Protein AF-A0A7S0ZNF0-F1 (afdb_monomer)

Mean predicted aligned error: 7.07 Å

Organism: Noctiluca scintillans (NCBI:txid2966)

Secondary structure (DSSP, 8-state):
----SPPPP-EEEEE-TTS-HHHHHHHHHHTT--SEEEGGGT--TTS--S--GGGSHHHHHHHHHTTT-EEEEE--TT-GGGGBHHHHHHHHHHHHTT-EEEEEETTEE--TT---HHHHHHHHHHHT--GGG-B-SSHHHHHHHHHHHHHSTTS--

Nearest PDB structures (foldseek):
  8rpt-assembly1_A  TM=6.437E-01  e=2.612E+00  Homo sapiens
  6uod-assembly1_B-3  TM=2.193E-01  e=8.315E+00  Escherichia coli

Sequence (157 aa):
ELLHRGQKITDFISHNWAGHSWDLVRTLQVAEVKCAWICTMALNQHAIPCLSLKSSPFYHALRNMAGTGRVVMVLDKDASALTRIWCVFEVWVSRSLRLTFQMFVPSGELNFLRGDKECRTARDRIVSLNLANVECSVEEDKKMILGIIDESDGGRE

Solvent-accessible surface area (backbone atoms only — not comparable to full-atom values): 9183 Å² total; per-residue (Å²): 135,80,84,80,66,84,80,75,64,40,35,38,38,39,57,41,86,88,51,62,68,65,48,52,54,42,23,39,59,62,69,62,69,85,38,69,48,52,56,83,75,60,56,58,82,91,65,68,70,102,61,57,71,81,69,31,56,63,44,47,53,54,60,74,26,48,88,75,26,32,37,42,34,47,35,51,67,71,29,55,20,70,36,28,49,68,46,44,48,51,52,53,52,31,60,75,57,64,35,52,75,46,46,28,29,56,95,28,75,59,48,97,84,54,82,51,69,60,52,45,43,24,48,56,37,57,75,66,60,56,80,89,71,40,47,64,97,42,69,67,58,45,53,54,52,50,52,56,42,60,76,32,91,83,50,79,118

Radius of gyration: 15.66 Å; Cα contacts (8 Å, |Δi|>4): 222; chains: 1; bounding box: 31×45×45 Å

Foldseek 3Di:
DDPPDDDDAAEEEQEDPPDDVVFVVLACVQVVGDHYDYPVPFDDLVDHDPDQPCRGSLVVRLLSNQPRHAYEYEAFLLRLSLLALVSVLSVVSCVVSVGHYWYATSVGTLDPPDDDPSSVSNVVNVVVDDLVNRDGPDVVSSCNSVVVCCVDPNNPD

pLDDT: mean 82.81, std 12.68, range [35.09, 96.62]

Structure (mmCIF, N/CA/C/O backbone):
data_AF-A0A7S0ZNF0-F1
#
_entry.id   AF-A0A7S0ZNF0-F1
#
loop_
_atom_site.group_PDB
_atom_site.id
_atom_site.type_symbol
_atom_site.label_atom_id
_atom_site.label_alt_id
_atom_site.label_comp_id
_atom_site.label_asym_id
_atom_site.label_entity_id
_atom_site.label_seq_id
_atom_site.pdbx_PDB_ins_code
_atom_site.Cartn_x
_atom_site.Cartn_y
_atom_site.Cartn_z
_atom_site.occupancy
_atom_site.B_iso_or_equiv
_atom_site.auth_seq_id
_atom_site.auth_comp_id
_atom_site.auth_asym_id
_atom_site.auth_atom_id
_atom_site.pdbx_PDB_model_num
ATOM 1 N N . GLU A 1 1 ? 2.273 -24.362 24.479 1.00 49.09 1 GLU A N 1
ATOM 2 C CA . GLU A 1 1 ? 0.907 -24.522 23.942 1.00 49.09 1 GLU A CA 1
ATOM 3 C C . GLU A 1 1 ? 0.956 -24.604 22.428 1.00 49.09 1 GLU A C 1
ATOM 5 O O . GLU A 1 1 ? 1.700 -23.862 21.800 1.00 49.09 1 GLU A O 1
ATOM 10 N N . LEU A 1 2 ? 0.227 -25.563 21.865 1.00 49.69 2 LEU A N 1
ATOM 11 C CA . LEU A 1 2 ? 0.101 -25.796 20.428 1.00 49.69 2 LEU A CA 1
ATOM 12 C C . LEU A 1 2 ? -0.618 -24.614 19.766 1.00 49.69 2 LEU A C 1
ATOM 14 O O . LEU A 1 2 ? -1.714 -24.269 20.197 1.00 49.69 2 LEU A O 1
ATOM 18 N N . LEU A 1 3 ? -0.051 -24.056 18.692 1.00 53.00 3 LEU A N 1
ATOM 19 C CA . LEU A 1 3 ? -0.704 -23.083 17.806 1.00 53.00 3 LEU A CA 1
ATOM 20 C C . LEU A 1 3 ? -1.993 -23.697 17.225 1.00 53.00 3 LEU A C 1
ATOM 22 O O . LEU A 1 3 ? -1.981 -24.385 16.205 1.00 53.00 3 LEU A O 1
ATOM 26 N N . HIS A 1 4 ? -3.112 -23.513 17.923 1.00 55.81 4 HIS A N 1
ATOM 27 C CA . HIS A 1 4 ? -4.422 -24.002 17.517 1.00 55.81 4 HIS A CA 1
ATOM 28 C C . HIS A 1 4 ? -4.940 -23.122 16.374 1.00 55.81 4 HIS A C 1
ATOM 30 O O . HIS A 1 4 ? -5.480 -22.050 16.618 1.00 55.81 4 HIS A O 1
ATOM 36 N N . ARG A 1 5 ? -4.782 -23.616 15.136 1.00 65.94 5 ARG A N 1
ATOM 37 C CA . ARG A 1 5 ? -5.150 -22.977 13.856 1.00 65.94 5 ARG A CA 1
ATOM 38 C C . ARG A 1 5 ? -4.338 -21.711 13.547 1.00 65.94 5 ARG A C 1
ATOM 40 O O . ARG A 1 5 ? -4.227 -20.798 14.357 1.00 65.94 5 ARG A O 1
ATOM 47 N N . GLY A 1 6 ? -3.772 -21.652 12.340 1.00 69.44 6 GLY A N 1
ATOM 48 C CA . GLY A 1 6 ? -3.135 -20.431 11.845 1.00 69.44 6 GLY A CA 1
ATOM 49 C C . GLY A 1 6 ? -4.122 -19.264 11.911 1.00 69.44 6 GLY A C 1
ATOM 50 O O . GLY A 1 6 ? -5.288 -19.424 11.541 1.00 69.44 6 GLY A O 1
ATOM 51 N N . GLN A 1 7 ? -3.676 -18.115 12.420 1.00 79.19 7 GLN A N 1
ATOM 52 C CA . GLN A 1 7 ? -4.516 -16.922 12.454 1.00 79.19 7 GLN A CA 1
ATOM 53 C C . GLN A 1 7 ? -4.876 -16.513 11.023 1.00 79.19 7 GLN A C 1
ATOM 55 O O . GLN A 1 7 ? -4.042 -16.564 10.116 1.00 79.19 7 GLN A O 1
ATOM 60 N N . LYS A 1 8 ? -6.135 -16.122 10.813 1.00 84.50 8 LYS A N 1
ATOM 61 C CA . LYS A 1 8 ? -6.576 -15.604 9.520 1.00 84.50 8 LYS A CA 1
ATOM 62 C C . LYS A 1 8 ? -5.987 -14.207 9.335 1.00 84.50 8 LYS A C 1
ATOM 64 O O . LYS A 1 8 ? -6.326 -13.304 10.093 1.00 84.50 8 LYS A O 1
ATOM 69 N N . ILE A 1 9 ? -5.146 -14.043 8.318 1.00 88.81 9 ILE A N 1
ATOM 70 C CA . ILE A 1 9 ? -4.633 -12.733 7.908 1.00 88.81 9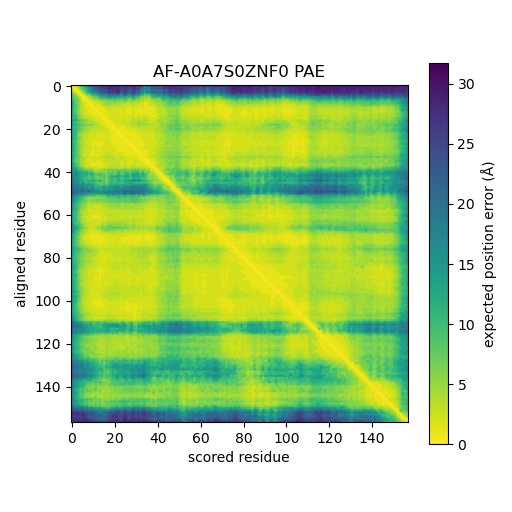 ILE A CA 1
ATOM 71 C C . ILE A 1 9 ? -5.804 -11.867 7.430 1.00 88.81 9 ILE A C 1
ATOM 73 O O . ILE A 1 9 ? -6.607 -12.308 6.604 1.00 88.81 9 ILE A O 1
ATOM 77 N N . THR A 1 10 ? -5.895 -10.647 7.954 1.00 93.19 10 THR A N 1
ATOM 78 C CA . THR A 1 10 ? -6.932 -9.661 7.611 1.00 93.19 10 THR A CA 1
ATOM 79 C C . THR A 1 10 ? -6.376 -8.452 6.870 1.00 93.19 10 THR A C 1
ATOM 81 O O . THR A 1 10 ? -7.108 -7.820 6.108 1.00 93.19 10 THR A O 1
ATOM 84 N N . ASP A 1 11 ? -5.093 -8.146 7.060 1.00 95.38 11 ASP A N 1
ATOM 85 C CA . ASP A 1 11 ? -4.477 -6.920 6.561 1.00 95.38 11 ASP A CA 1
ATOM 86 C C . ASP A 1 11 ? -3.179 -7.207 5.788 1.00 95.38 11 ASP A C 1
ATOM 88 O O . ASP A 1 11 ? -2.303 -7.942 6.249 1.00 95.38 11 ASP A O 1
ATOM 92 N N . PHE A 1 12 ? -3.025 -6.574 4.627 1.00 95.19 12 PHE A N 1
ATOM 93 C CA . PHE A 1 12 ? -1.740 -6.418 3.947 1.00 95.19 12 PHE A CA 1
ATOM 94 C C . PHE A 1 12 ? -1.170 -5.039 4.273 1.00 95.19 12 PHE A C 1
ATOM 96 O O . PHE A 1 12 ? -1.831 -4.038 3.999 1.00 95.19 12 PHE A O 1
ATOM 103 N N . ILE A 1 13 ? 0.048 -4.958 4.805 1.00 95.75 13 ILE A N 1
ATOM 104 C CA . ILE A 1 13 ? 0.691 -3.674 5.110 1.00 95.75 13 ILE A CA 1
ATOM 105 C C . ILE A 1 13 ? 1.669 -3.309 3.997 1.00 95.75 13 ILE A C 1
ATOM 107 O O . ILE A 1 13 ? 2.738 -3.913 3.880 1.00 95.75 13 ILE A O 1
ATOM 111 N N . SER A 1 14 ? 1.305 -2.290 3.221 1.00 94.50 14 SER A N 1
ATOM 112 C CA . SER A 1 14 ? 2.148 -1.664 2.200 1.00 94.50 14 SER A CA 1
ATOM 113 C C . SER A 1 14 ? 2.829 -0.429 2.797 1.00 94.50 14 SER A C 1
ATOM 115 O O . SER A 1 14 ? 2.146 0.446 3.325 1.00 94.50 14 SER A O 1
ATOM 117 N N . HIS A 1 15 ? 4.161 -0.349 2.779 1.00 93.25 15 HIS A N 1
ATOM 118 C CA . HIS A 1 15 ? 4.892 0.800 3.329 1.00 93.25 15 HIS A CA 1
ATOM 119 C C . HIS A 1 15 ? 6.286 0.961 2.714 1.00 93.25 15 HIS A C 1
ATOM 121 O O . HIS A 1 15 ? 6.861 0.008 2.183 1.00 93.25 15 HIS A O 1
ATOM 127 N N . ASN A 1 16 ? 6.862 2.158 2.853 1.00 91.00 16 ASN A N 1
ATOM 128 C CA . ASN A 1 16 ? 8.271 2.395 2.555 1.00 91.00 16 ASN A CA 1
ATOM 129 C C . ASN A 1 16 ? 9.162 1.854 3.684 1.00 91.00 16 ASN A C 1
ATOM 131 O O . ASN A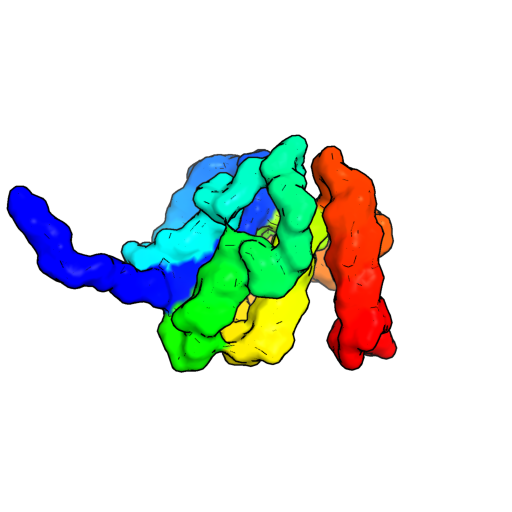 1 16 ? 9.042 2.270 4.834 1.00 91.00 16 ASN A O 1
ATOM 135 N N . TRP A 1 17 ? 10.103 0.975 3.345 1.00 87.50 17 TRP A N 1
ATOM 136 C CA . TRP A 1 17 ? 10.993 0.314 4.306 1.00 87.50 17 TRP A CA 1
ATOM 137 C C . TRP A 1 17 ? 12.023 1.258 4.929 1.00 87.50 17 TRP A C 1
ATOM 139 O O . TRP A 1 17 ? 12.548 0.975 6.000 1.00 87.50 17 TRP A O 1
ATOM 149 N N . ALA A 1 18 ? 12.313 2.375 4.257 1.00 87.25 18 ALA A N 1
ATOM 150 C CA . ALA A 1 18 ? 13.154 3.441 4.794 1.00 87.25 18 ALA A CA 1
ATOM 151 C C . ALA A 1 18 ? 12.380 4.393 5.728 1.00 87.25 18 ALA A 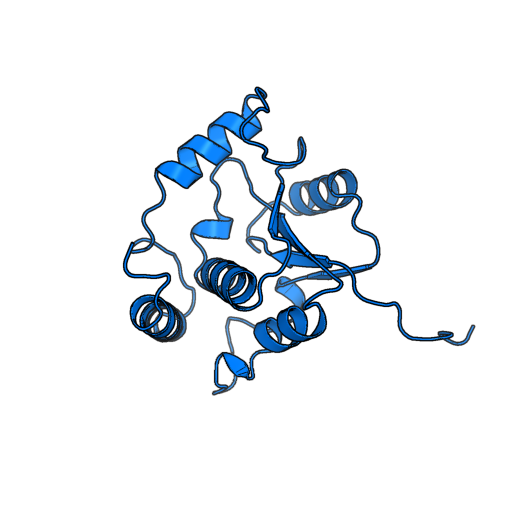C 1
ATOM 153 O O . ALA A 1 18 ? 12.965 5.324 6.279 1.00 87.25 18 ALA A O 1
ATOM 154 N N . GLY A 1 19 ? 11.069 4.181 5.888 1.00 85.19 19 GLY A N 1
ATOM 155 C CA . GLY A 1 19 ? 10.224 4.959 6.781 1.00 85.19 19 GLY A CA 1
ATOM 156 C C . GLY A 1 19 ? 10.567 4.739 8.254 1.00 85.19 19 GLY A C 1
ATOM 157 O O . GLY A 1 19 ? 11.174 3.743 8.651 1.00 85.19 19 GLY A O 1
ATOM 158 N N . HIS A 1 20 ? 10.154 5.683 9.093 1.00 90.62 20 HIS A N 1
ATOM 159 C CA . HIS A 1 20 ? 10.423 5.623 10.521 1.00 90.62 20 HIS A CA 1
ATOM 160 C C . HIS A 1 20 ? 9.586 4.513 11.186 1.00 90.62 20 HIS A C 1
ATOM 162 O O . HIS A 1 20 ? 8.362 4.466 11.057 1.00 90.62 20 HIS A O 1
ATOM 168 N N . SER A 1 21 ? 10.230 3.609 11.928 1.00 90.44 21 SER A N 1
ATOM 169 C CA . SER A 1 21 ? 9.567 2.425 12.502 1.00 90.44 21 SER A CA 1
ATOM 170 C C . SER A 1 21 ? 8.451 2.773 13.493 1.00 90.44 21 SER A C 1
ATOM 172 O O . SER A 1 21 ? 7.442 2.071 13.565 1.00 90.44 21 SER A O 1
ATOM 174 N N . TRP A 1 22 ? 8.588 3.881 14.223 1.00 92.12 22 TRP A N 1
ATOM 175 C CA . TRP A 1 22 ? 7.533 4.366 15.114 1.00 92.12 22 TRP A CA 1
ATOM 176 C C . TRP A 1 22 ? 6.291 4.833 14.360 1.00 92.12 22 TRP A C 1
ATOM 178 O O . TRP A 1 22 ? 5.182 4.612 14.844 1.00 92.12 22 TRP A O 1
ATOM 188 N N . ASP A 1 23 ? 6.460 5.412 13.173 1.00 91.81 23 ASP A N 1
ATOM 189 C CA . ASP A 1 23 ? 5.342 5.876 12.349 1.00 91.81 23 ASP A CA 1
ATOM 190 C C . ASP A 1 23 ? 4.567 4.679 11.795 1.00 91.81 23 ASP A C 1
ATOM 192 O O . ASP A 1 23 ? 3.335 4.695 11.786 1.00 91.81 23 ASP A O 1
ATOM 196 N N . LEU A 1 24 ? 5.276 3.599 11.443 1.00 93.69 24 LEU A N 1
ATOM 197 C CA . LEU A 1 24 ? 4.670 2.310 11.112 1.00 93.69 24 LEU A CA 1
ATOM 198 C C . LEU A 1 24 ? 3.849 1.776 12.293 1.00 93.69 24 LEU A C 1
ATOM 200 O O . LEU A 1 24 ? 2.650 1.560 12.148 1.00 93.69 24 LEU A O 1
ATOM 204 N N . VAL A 1 25 ? 4.456 1.604 13.473 1.00 94.62 25 VAL A N 1
ATOM 205 C CA . VAL A 1 25 ? 3.755 1.057 14.651 1.00 94.62 25 VAL A CA 1
ATOM 206 C C . VAL A 1 25 ? 2.544 1.910 15.023 1.00 94.62 25 VAL A C 1
ATOM 208 O O . VAL A 1 25 ? 1.464 1.372 15.277 1.00 94.62 25 VAL A O 1
ATOM 211 N N . ARG A 1 26 ? 2.694 3.239 15.022 1.00 95.50 26 ARG A N 1
ATOM 212 C CA . ARG A 1 26 ? 1.603 4.160 15.339 1.00 95.50 26 ARG A CA 1
ATOM 213 C C . ARG A 1 26 ? 0.468 4.046 14.332 1.00 95.50 26 ARG A C 1
ATOM 215 O O . ARG A 1 26 ? -0.689 3.948 14.732 1.00 95.50 26 ARG A O 1
ATOM 222 N N . THR A 1 27 ? 0.799 4.009 13.047 1.00 95.31 27 THR A N 1
ATOM 223 C CA . THR A 1 27 ? -0.187 3.838 11.982 1.00 95.31 27 THR A CA 1
ATOM 224 C C . THR A 1 27 ? -0.938 2.515 12.123 1.00 95.31 27 THR A C 1
ATOM 226 O O . THR A 1 27 ? -2.161 2.506 12.039 1.00 95.31 27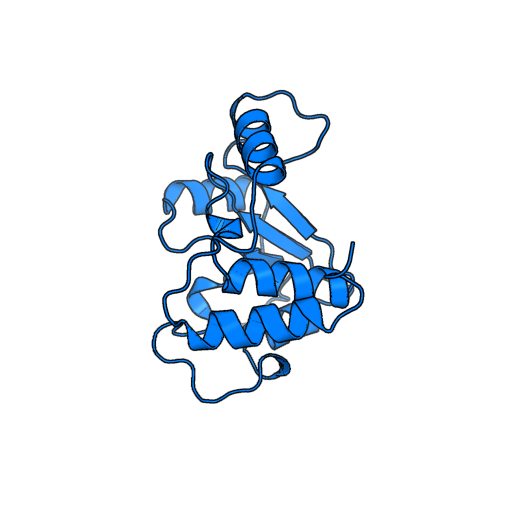 THR A O 1
ATOM 229 N N . LEU A 1 28 ? -0.247 1.408 12.418 1.00 95.94 28 LEU A N 1
ATOM 230 C CA . LEU A 1 28 ? -0.884 0.100 12.620 1.00 95.94 28 LEU A CA 1
ATOM 231 C C . LEU A 1 28 ? -1.850 0.095 13.813 1.00 95.94 28 LEU A C 1
ATOM 233 O O . LEU A 1 28 ? -2.910 -0.525 13.737 1.00 95.94 28 LEU A O 1
ATOM 237 N N . GLN A 1 29 ? -1.512 0.806 14.894 1.00 96.31 29 GLN A N 1
ATOM 238 C CA . GLN A 1 29 ? -2.412 0.987 16.036 1.00 96.31 29 GLN A CA 1
ATOM 239 C C . GLN A 1 29 ? -3.666 1.771 15.647 1.00 96.31 29 GLN A C 1
ATOM 241 O O . GLN A 1 29 ? -4.768 1.355 15.990 1.00 96.31 29 GLN A O 1
ATOM 246 N N . VAL A 1 30 ? -3.506 2.885 14.927 1.00 94.88 30 VAL A N 1
ATOM 247 C CA . VAL A 1 30 ? -4.635 3.733 14.513 1.00 94.88 30 VAL A CA 1
ATOM 248 C C . VAL A 1 30 ? -5.509 3.047 13.462 1.00 94.88 30 VAL A C 1
ATOM 250 O O . VAL A 1 30 ? -6.724 3.204 13.486 1.00 94.88 30 VAL A O 1
ATOM 253 N N . ALA A 1 31 ? -4.914 2.249 12.579 1.00 95.75 31 ALA A N 1
ATOM 254 C CA . ALA A 1 31 ? -5.631 1.403 11.632 1.00 95.75 31 ALA A CA 1
ATOM 255 C C . ALA A 1 31 ? -6.268 0.165 12.290 1.00 95.75 31 ALA A C 1
ATOM 257 O O . ALA A 1 31 ? -6.937 -0.608 11.607 1.00 95.75 31 ALA A O 1
ATOM 258 N N . GLU A 1 32 ? -6.061 -0.040 13.595 1.00 96.31 32 GLU A N 1
ATOM 259 C CA . GLU A 1 32 ? -6.583 -1.163 14.379 1.00 96.31 32 GLU A CA 1
ATOM 260 C C . GLU A 1 32 ? -6.193 -2.545 13.831 1.00 96.31 32 GLU A C 1
ATOM 262 O O . GLU A 1 32 ? -6.936 -3.520 13.965 1.00 96.31 32 GLU A O 1
ATOM 267 N N . VAL A 1 33 ? -5.003 -2.647 13.236 1.00 95.12 33 VAL A N 1
ATOM 268 C CA . VAL A 1 33 ? -4.495 -3.884 12.633 1.00 95.12 33 VAL A CA 1
ATOM 269 C C . VAL A 1 33 ? -4.360 -4.983 13.691 1.00 95.12 33 VAL A C 1
ATOM 271 O O . VAL A 1 33 ? -3.786 -4.766 14.761 1.00 95.12 33 VAL A O 1
ATOM 274 N N . LYS A 1 34 ? -4.887 -6.181 13.394 1.00 90.56 34 LYS A N 1
ATOM 275 C CA . LYS A 1 34 ? -4.873 -7.334 14.319 1.00 90.56 34 LYS A CA 1
ATOM 276 C C . LYS A 1 34 ? -3.991 -8.478 13.845 1.00 90.56 34 LYS A C 1
ATOM 278 O O . LYS A 1 34 ? -3.214 -9.006 14.634 1.00 90.56 34 LYS A O 1
ATOM 283 N N . CYS A 1 35 ? -4.120 -8.873 12.581 1.00 91.38 35 CYS A N 1
ATOM 284 C CA . CYS A 1 35 ? -3.371 -9.985 12.011 1.00 91.38 35 CYS A CA 1
ATOM 285 C C . CYS A 1 35 ? -2.982 -9.641 10.578 1.00 91.38 35 CYS A C 1
ATOM 287 O O . CYS A 1 35 ? -3.834 -9.570 9.690 1.00 91.38 35 CYS A O 1
ATOM 289 N N . ALA A 1 36 ? -1.694 -9.395 10.363 1.00 92.00 36 ALA A N 1
ATOM 290 C CA . ALA A 1 36 ? -1.241 -8.774 9.136 1.00 92.00 36 ALA A CA 1
ATOM 291 C C . ALA A 1 36 ? -0.032 -9.452 8.525 1.00 92.00 36 ALA A C 1
ATOM 293 O O . ALA A 1 36 ? 0.802 -10.054 9.202 1.00 92.00 36 ALA A O 1
ATOM 294 N N . TRP A 1 37 ? 0.061 -9.269 7.221 1.00 91.00 37 TRP A N 1
ATOM 295 C CA . TRP A 1 37 ? 1.208 -9.622 6.424 1.00 91.00 37 TRP A CA 1
ATOM 296 C C . TRP A 1 37 ? 1.889 -8.313 5.980 1.00 91.00 37 TRP A C 1
ATOM 298 O O . TRP A 1 37 ? 1.237 -7.452 5.394 1.00 91.00 37 TRP A O 1
ATOM 308 N N . ILE A 1 38 ? 3.166 -8.108 6.332 1.00 90.62 38 ILE A N 1
ATOM 309 C CA . ILE A 1 38 ? 3.883 -6.833 6.124 1.00 90.62 38 ILE A CA 1
ATOM 310 C C . ILE A 1 38 ? 4.857 -6.960 4.951 1.00 90.62 38 ILE A C 1
ATOM 312 O O . ILE A 1 38 ? 5.683 -7.872 4.946 1.00 90.62 38 ILE A O 1
ATOM 316 N N . CYS A 1 39 ? 4.817 -6.019 3.998 1.00 83.62 39 CYS A N 1
ATOM 317 C CA . CYS A 1 39 ? 5.584 -6.103 2.750 1.00 83.62 39 CYS A CA 1
ATOM 318 C C . CYS A 1 39 ? 7.104 -6.271 2.921 1.00 83.62 39 CYS A C 1
ATOM 320 O O . CYS A 1 39 ? 7.715 -7.009 2.149 1.00 83.62 39 CYS A O 1
ATOM 322 N N . THR A 1 40 ? 7.712 -5.712 3.972 1.00 77.62 40 THR A N 1
ATOM 323 C CA . THR A 1 40 ? 9.137 -5.929 4.315 1.00 77.62 40 THR A CA 1
ATOM 324 C C . THR A 1 40 ? 9.530 -7.388 4.480 1.00 77.62 40 THR A C 1
ATOM 326 O O . THR A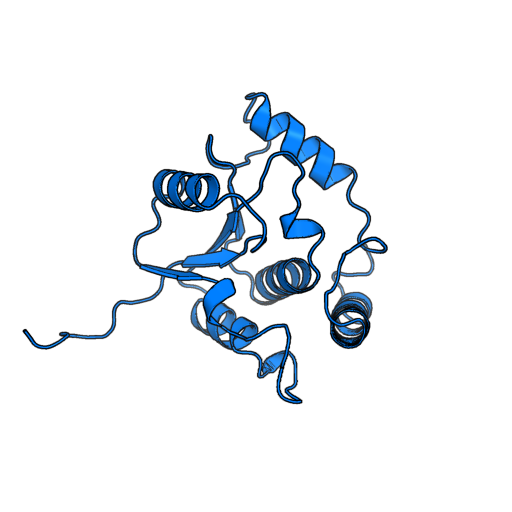 1 40 ? 10.696 -7.726 4.307 1.00 77.62 40 THR A O 1
ATOM 329 N N . MET A 1 41 ? 8.577 -8.259 4.807 1.00 67.69 41 MET A N 1
ATOM 330 C CA . MET A 1 41 ? 8.839 -9.650 5.166 1.00 67.69 41 MET A CA 1
ATOM 331 C C . MET A 1 41 ? 8.560 -10.645 4.019 1.00 67.69 41 MET A C 1
ATOM 333 O O . MET A 1 41 ? 8.663 -11.848 4.237 1.00 67.69 41 MET A O 1
ATOM 337 N N . ALA A 1 42 ? 8.191 -10.194 2.808 1.00 66.00 42 ALA A N 1
ATOM 338 C CA . ALA A 1 42 ? 7.847 -11.093 1.674 1.00 66.00 42 ALA A CA 1
ATOM 339 C C . ALA A 1 42 ? 9.048 -11.576 0.911 1.00 66.00 42 ALA A C 1
ATOM 341 O O . ALA A 1 42 ? 9.095 -12.720 0.466 1.00 66.00 42 ALA A O 1
ATOM 342 N N . LEU A 1 43 ? 9.916 -10.627 0.603 1.00 68.88 43 LEU A N 1
ATOM 343 C CA . LEU A 1 43 ? 10.878 -10.753 -0.461 1.00 68.88 43 LEU A CA 1
ATOM 344 C C . LEU A 1 43 ? 12.091 -9.950 -0.074 1.00 68.88 43 LEU A C 1
ATOM 346 O O . LEU A 1 43 ? 11.975 -8.815 0.372 1.00 68.88 43 LEU A O 1
ATOM 350 N N . ASN A 1 44 ? 13.259 -10.515 -0.329 1.00 70.50 44 ASN A N 1
ATOM 351 C CA . ASN A 1 44 ? 14.449 -9.705 -0.422 1.00 70.50 44 ASN A CA 1
ATOM 352 C C . ASN A 1 44 ? 14.396 -8.946 -1.758 1.00 70.50 44 ASN A C 1
ATOM 354 O O . ASN A 1 44 ? 14.709 -9.519 -2.799 1.00 70.50 44 ASN A O 1
ATOM 358 N N . GLN A 1 45 ? 14.000 -7.669 -1.731 1.00 63.72 45 GLN A N 1
ATOM 359 C CA . GLN A 1 45 ? 13.944 -6.815 -2.930 1.00 63.72 45 GLN A CA 1
ATOM 360 C C . GLN A 1 45 ? 15.319 -6.622 -3.599 1.00 63.72 45 GLN A C 1
ATOM 362 O O . GLN A 1 45 ? 15.379 -6.192 -4.742 1.00 63.72 45 GLN A O 1
ATOM 367 N N . HIS A 1 46 ? 16.423 -6.972 -2.928 1.00 65.12 46 HIS A N 1
ATOM 368 C CA . HIS A 1 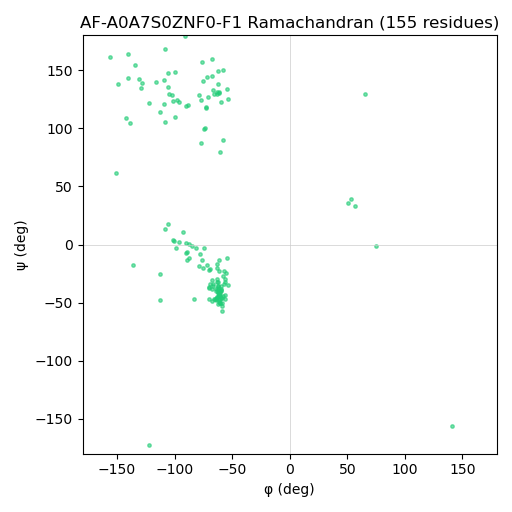46 ? 17.770 -6.937 -3.508 1.00 65.12 46 HIS A CA 1
ATOM 369 C C . HIS A 1 46 ? 18.155 -8.224 -4.251 1.00 65.12 46 HIS A C 1
ATOM 371 O O . HIS A 1 46 ? 19.191 -8.265 -4.908 1.00 65.12 46 HIS A O 1
ATOM 377 N N . ALA A 1 47 ? 17.369 -9.291 -4.108 1.00 66.88 47 ALA A N 1
ATOM 378 C CA . ALA A 1 47 ? 17.665 -10.599 -4.678 1.00 66.88 47 ALA A CA 1
ATOM 379 C C . ALA A 1 47 ? 16.361 -11.344 -4.974 1.00 66.88 47 ALA A C 1
ATOM 381 O O . ALA A 1 47 ? 16.076 -12.396 -4.397 1.00 66.88 47 ALA A O 1
ATOM 382 N N . ILE A 1 48 ? 15.544 -10.765 -5.851 1.00 65.81 48 ILE A N 1
ATOM 383 C CA . ILE A 1 48 ? 14.304 -11.399 -6.287 1.00 65.81 48 ILE A CA 1
ATOM 384 C C . ILE A 1 48 ? 14.699 -12.552 -7.220 1.00 65.81 48 ILE A C 1
ATOM 386 O O . ILE A 1 48 ? 15.340 -12.312 -8.247 1.00 65.81 48 ILE A O 1
ATOM 390 N N . PRO A 1 49 ? 14.376 -13.816 -6.883 1.00 60.84 49 PRO A N 1
ATOM 391 C CA . PRO A 1 49 ? 14.572 -14.913 -7.821 1.00 60.84 49 PRO A CA 1
ATOM 392 C C . PRO A 1 49 ? 13.769 -14.603 -9.085 1.00 60.84 49 PRO A C 1
ATOM 394 O O . PRO A 1 49 ? 12.738 -13.948 -8.985 1.00 60.84 49 PRO A O 1
ATOM 397 N N . CYS A 1 50 ? 14.215 -15.063 -10.255 1.00 57.25 50 CYS A N 1
ATOM 398 C CA . CYS A 1 50 ? 13.552 -14.828 -11.542 1.00 57.25 50 CYS A CA 1
ATOM 399 C C . CYS A 1 50 ? 12.121 -15.416 -11.546 1.00 57.25 50 CYS A C 1
ATOM 401 O O . CYS A 1 50 ? 11.873 -16.531 -12.000 1.00 57.25 50 CYS A O 1
ATOM 403 N N . LEU A 1 51 ? 11.185 -14.686 -10.949 1.00 63.75 51 LEU A N 1
ATOM 404 C CA . LEU A 1 51 ? 9.805 -15.054 -10.685 1.00 63.75 51 LEU A CA 1
ATOM 405 C C . LEU A 1 51 ? 8.929 -14.101 -11.485 1.00 63.75 51 LEU A C 1
ATOM 407 O O . LEU A 1 51 ? 9.173 -12.898 -11.536 1.00 63.75 51 LEU A O 1
ATOM 411 N N . SER A 1 52 ? 7.856 -14.625 -12.068 1.00 75.00 52 SER A N 1
ATOM 412 C CA . SER A 1 52 ? 6.805 -13.758 -12.595 1.00 75.00 52 SER A CA 1
ATOM 413 C C . SER A 1 52 ? 6.181 -12.936 -11.457 1.00 75.00 52 SER A C 1
ATOM 415 O O . SER A 1 52 ? 6.061 -13.422 -10.327 1.00 75.00 52 SER A O 1
ATOM 417 N N . LEU A 1 53 ? 5.697 -11.723 -11.740 1.00 78.81 53 LEU A N 1
ATOM 418 C CA . LEU A 1 53 ? 5.020 -10.891 -10.733 1.00 78.81 53 LEU A CA 1
ATOM 419 C C . LEU A 1 53 ? 3.814 -11.597 -10.096 1.00 78.81 53 LEU A C 1
ATOM 421 O O . LEU A 1 53 ? 3.583 -11.467 -8.895 1.00 78.81 53 LEU A O 1
ATOM 425 N N . LYS A 1 54 ? 3.093 -12.425 -10.863 1.00 81.88 54 LYS A N 1
ATOM 426 C CA . LYS A 1 54 ? 1.968 -13.240 -10.364 1.00 81.88 54 LYS A CA 1
ATOM 427 C C . LYS A 1 54 ? 2.394 -14.409 -9.470 1.00 81.88 54 LYS A C 1
ATOM 429 O O . LYS A 1 54 ? 1.556 -14.940 -8.748 1.00 81.88 54 LYS A O 1
ATOM 434 N N . SER A 1 55 ? 3.665 -14.802 -9.512 1.00 81.88 55 SER A N 1
ATOM 435 C CA . SER A 1 55 ? 4.272 -15.764 -8.581 1.00 81.88 55 SER A CA 1
ATOM 436 C C . SER A 1 55 ? 5.003 -15.092 -7.417 1.00 81.88 55 SER A C 1
ATOM 438 O O . SER A 1 55 ? 5.598 -15.779 -6.590 1.00 81.88 55 SER A O 1
ATOM 440 N N . SER A 1 56 ? 4.984 -13.756 -7.336 1.00 83.00 56 SER A N 1
ATOM 441 C CA . SER A 1 56 ? 5.581 -13.053 -6.203 1.00 83.00 56 SER A CA 1
ATOM 442 C C . SER A 1 56 ? 4.790 -13.332 -4.912 1.00 83.00 56 SER A C 1
ATOM 444 O O . SER A 1 56 ? 3.556 -13.420 -4.944 1.00 83.00 56 SER A O 1
ATOM 446 N N . PRO A 1 57 ? 5.461 -13.417 -3.750 1.00 84.56 57 PRO A N 1
ATOM 447 C CA . PRO A 1 57 ? 4.807 -13.497 -2.446 1.00 84.56 57 PRO A CA 1
ATOM 448 C C . PRO A 1 57 ? 3.799 -12.369 -2.217 1.00 84.56 57 PRO A C 1
ATOM 450 O O . PRO A 1 57 ? 2.747 -12.612 -1.632 1.00 84.56 57 PRO A O 1
ATOM 453 N N . PHE A 1 58 ? 4.070 -11.166 -2.740 1.00 87.19 58 PHE A N 1
ATOM 454 C CA . PHE A 1 58 ? 3.147 -10.031 -2.690 1.00 87.19 58 PHE A CA 1
ATOM 455 C C . PHE A 1 58 ? 1.817 -10.351 -3.374 1.00 87.19 58 PHE A C 1
ATOM 457 O O . PHE A 1 58 ? 0.756 -10.231 -2.760 1.00 87.19 58 PHE A O 1
ATOM 464 N N . TYR A 1 59 ? 1.867 -10.826 -4.623 1.00 89.19 59 TYR A N 1
ATOM 465 C CA . TYR A 1 59 ? 0.661 -11.187 -5.362 1.00 89.19 59 TYR A CA 1
ATOM 466 C C . TYR A 1 59 ? -0.097 -12.326 -4.675 1.00 89.19 59 TYR A C 1
ATOM 468 O O . TYR A 1 59 ? -1.321 -12.277 -4.567 1.00 89.19 59 TYR A O 1
ATOM 476 N N . HIS A 1 60 ? 0.614 -13.334 -4.163 1.00 88.94 60 HIS A N 1
ATOM 477 C CA . HIS A 1 60 ? -0.007 -14.429 -3.420 1.00 88.94 60 HIS A CA 1
ATOM 478 C C . HIS A 1 60 ? -0.691 -13.955 -2.135 1.00 88.94 60 HIS A C 1
ATOM 480 O O . HIS A 1 60 ? -1.825 -14.361 -1.877 1.00 88.94 60 HIS A O 1
ATOM 486 N N . ALA A 1 61 ? -0.051 -13.096 -1.342 1.00 89.44 61 ALA A N 1
ATOM 487 C CA . ALA A 1 61 ? -0.643 -12.553 -0.124 1.00 89.44 61 ALA A CA 1
ATOM 488 C C . ALA A 1 61 ? -1.920 -11.757 -0.441 1.00 89.44 61 ALA A C 1
ATOM 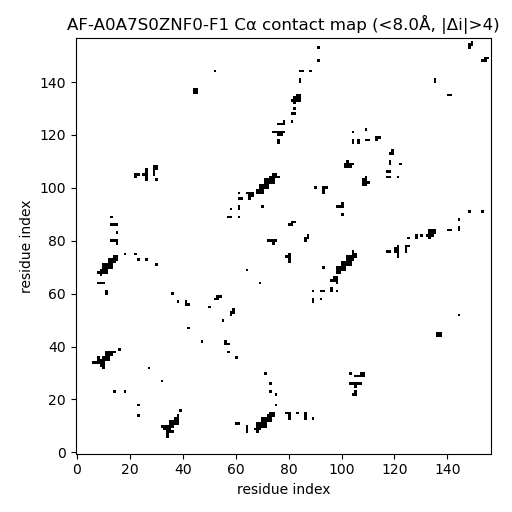490 O O . ALA A 1 61 ? -2.979 -12.049 0.116 1.00 89.44 61 ALA A O 1
ATOM 491 N N . LEU A 1 62 ? -1.852 -10.830 -1.402 1.00 91.38 62 LEU A N 1
ATOM 492 C CA . LEU A 1 62 ? -2.998 -10.020 -1.829 1.00 91.38 62 LEU A CA 1
ATOM 493 C C . LEU A 1 62 ? -4.135 -10.886 -2.390 1.00 91.38 62 LEU A C 1
ATOM 495 O O . LEU A 1 62 ? -5.290 -10.729 -1.997 1.00 91.38 62 LEU A O 1
ATOM 499 N N . ARG A 1 63 ? -3.819 -11.871 -3.238 1.00 92.06 63 ARG A N 1
ATOM 500 C CA . ARG A 1 63 ? -4.810 -12.806 -3.791 1.00 92.06 63 ARG A CA 1
ATOM 501 C C . ARG A 1 63 ? -5.525 -13.615 -2.713 1.00 92.06 63 ARG A C 1
ATOM 503 O O . ARG A 1 63 ? -6.731 -13.807 -2.824 1.00 92.06 63 ARG A O 1
ATOM 510 N N . ASN A 1 64 ? -4.819 -14.077 -1.683 1.00 90.00 64 ASN A N 1
ATOM 511 C CA . ASN A 1 64 ? -5.435 -14.824 -0.580 1.00 90.00 64 ASN A CA 1
ATOM 512 C C . ASN A 1 64 ? -6.352 -13.955 0.298 1.00 90.00 64 ASN A C 1
ATOM 514 O O . ASN A 1 64 ? -7.228 -14.489 0.972 1.00 90.00 64 ASN A O 1
ATOM 518 N N . MET A 1 65 ? -6.183 -12.631 0.273 1.00 90.38 65 MET A N 1
ATOM 519 C CA . MET A 1 65 ? -7.053 -11.687 0.979 1.00 90.38 65 MET A CA 1
ATOM 520 C C . MET A 1 65 ? -8.252 -11.213 0.150 1.00 90.38 65 MET A C 1
ATOM 522 O O . MET A 1 65 ? -9.130 -10.541 0.697 1.00 90.38 65 MET A O 1
ATOM 526 N N . ALA A 1 66 ? -8.337 -11.567 -1.137 1.00 89.62 66 ALA A N 1
ATOM 527 C CA . ALA A 1 66 ? -9.431 -11.145 -2.011 1.00 89.62 66 ALA A CA 1
ATOM 528 C C . ALA A 1 66 ? -10.803 -11.488 -1.401 1.00 89.62 66 ALA A C 1
ATOM 530 O O . ALA A 1 66 ? -11.071 -12.628 -1.019 1.00 89.62 66 ALA A O 1
ATOM 531 N N . GLY A 1 67 ? -11.660 -10.473 -1.266 1.00 86.44 67 GLY A N 1
ATOM 532 C CA . GLY A 1 67 ? -13.008 -10.597 -0.702 1.00 86.44 67 GLY A CA 1
ATOM 533 C C . GLY A 1 67 ? -13.098 -10.761 0.821 1.00 86.44 67 GLY A C 1
ATOM 534 O O . GLY A 1 67 ? -14.209 -10.845 1.336 1.00 86.44 67 GLY A O 1
ATOM 535 N N . THR A 1 68 ? -11.982 -10.814 1.560 1.00 89.56 68 THR A N 1
ATOM 536 C CA . THR A 1 68 ? -12.023 -10.993 3.028 1.00 89.56 68 THR A CA 1
ATOM 537 C C . THR A 1 68 ? -11.080 -10.107 3.832 1.00 89.56 68 THR A C 1
ATOM 539 O O . THR A 1 68 ? -11.287 -9.973 5.037 1.00 89.56 68 THR A O 1
ATOM 542 N N . GLY A 1 69 ? -10.064 -9.529 3.199 1.00 93.31 69 GLY A N 1
ATOM 543 C CA . GLY A 1 69 ? -9.097 -8.645 3.833 1.00 93.31 69 GLY A CA 1
ATOM 544 C C . GLY A 1 69 ? -9.055 -7.270 3.181 1.00 93.31 69 GLY A C 1
ATOM 545 O O . GLY A 1 69 ? -9.861 -6.936 2.308 1.00 93.31 69 GLY A O 1
ATOM 546 N N . ARG A 1 70 ? -8.081 -6.476 3.612 1.00 95.75 70 ARG A N 1
ATOM 547 C CA . ARG A 1 70 ? -7.815 -5.140 3.078 1.00 95.75 70 ARG A CA 1
ATOM 548 C C . ARG A 1 70 ? -6.323 -4.873 2.961 1.00 95.75 70 ARG A C 1
ATOM 550 O O . ARG A 1 70 ? -5.503 -5.540 3.589 1.00 95.75 70 ARG A O 1
ATOM 557 N N . VAL A 1 71 ? -5.988 -3.849 2.196 1.00 96.50 71 VAL A N 1
ATOM 558 C CA . VAL A 1 71 ? -4.652 -3.268 2.141 1.00 96.50 71 VAL A CA 1
ATOM 559 C C . VAL A 1 71 ? -4.632 -1.986 2.955 1.00 96.50 71 VAL A C 1
ATOM 561 O O . VAL A 1 71 ? -5.469 -1.104 2.762 1.00 96.50 71 VAL A O 1
ATOM 564 N N . VAL A 1 72 ? -3.661 -1.901 3.857 1.00 96.62 72 VAL A N 1
ATOM 565 C CA . VAL A 1 72 ? -3.337 -0.718 4.649 1.00 96.62 72 VAL A CA 1
ATOM 566 C C . VAL A 1 72 ? -2.026 -0.167 4.108 1.00 96.62 72 VAL A C 1
ATOM 568 O O . VAL A 1 72 ? -0.959 -0.745 4.325 1.00 96.62 72 VAL A O 1
ATOM 571 N N . MET A 1 73 ? -2.108 0.940 3.378 1.00 95.88 73 MET A N 1
ATOM 572 C CA . MET A 1 73 ? -0.932 1.677 2.939 1.00 95.88 73 MET A CA 1
ATOM 573 C C . MET A 1 73 ? -0.534 2.697 4.000 1.00 95.88 73 MET A C 1
ATOM 575 O O . MET A 1 73 ? -1.305 3.595 4.334 1.00 95.88 73 MET A O 1
ATOM 579 N N . VAL A 1 74 ? 0.684 2.558 4.508 1.00 95.38 74 VAL A N 1
ATOM 580 C CA . VAL A 1 74 ? 1.282 3.473 5.476 1.00 95.38 74 VAL A CA 1
ATOM 581 C C . VAL A 1 74 ? 2.023 4.563 4.719 1.00 95.38 74 VAL A C 1
ATOM 583 O O . VAL A 1 74 ? 2.963 4.288 3.971 1.00 95.38 74 VAL A O 1
ATOM 586 N N . LEU A 1 75 ? 1.592 5.799 4.928 1.00 93.19 75 LEU A N 1
ATOM 587 C CA . LEU A 1 75 ? 2.170 6.991 4.335 1.00 93.19 75 LEU A CA 1
ATOM 588 C C . LEU A 1 75 ? 2.894 7.809 5.398 1.00 93.19 75 LEU A C 1
ATOM 590 O O . LEU A 1 75 ? 2.418 7.973 6.521 1.00 93.19 75 LEU A O 1
ATOM 594 N N . ASP A 1 76 ? 4.029 8.371 5.003 1.00 89.88 76 ASP A N 1
ATOM 595 C CA . ASP A 1 76 ? 4.630 9.501 5.693 1.00 89.88 76 ASP A CA 1
ATOM 596 C C . ASP A 1 76 ? 4.116 10.821 5.091 1.00 89.88 76 ASP A C 1
ATOM 598 O O . ASP A 1 76 ? 3.327 10.850 4.139 1.00 89.88 76 ASP A O 1
ATOM 602 N N . LYS A 1 77 ? 4.586 11.943 5.641 1.00 82.06 77 LYS A N 1
ATOM 603 C CA . LYS A 1 77 ? 4.246 13.292 5.160 1.00 82.06 77 LYS A CA 1
ATOM 604 C C . LYS A 1 77 ? 4.592 13.534 3.683 1.00 82.06 77 LYS A C 1
ATOM 606 O O . LYS A 1 77 ? 4.028 14.446 3.083 1.00 82.06 77 LYS A O 1
ATOM 611 N N . ASP A 1 78 ? 5.530 12.770 3.127 1.00 85.19 78 ASP A N 1
ATOM 612 C CA . ASP A 1 78 ? 6.027 12.920 1.760 1.00 85.19 78 ASP A CA 1
ATOM 613 C C . ASP A 1 78 ? 5.402 11.891 0.803 1.00 85.19 78 ASP A C 1
ATOM 615 O O . ASP A 1 78 ? 5.719 11.885 -0.384 1.00 85.19 78 ASP A O 1
ATOM 619 N N . ALA A 1 79 ? 4.480 11.058 1.301 1.00 87.69 79 ALA A N 1
ATOM 620 C CA . ALA A 1 79 ? 3.877 9.942 0.583 1.00 87.69 79 ALA A CA 1
ATOM 621 C C . ALA A 1 79 ? 4.925 9.019 -0.074 1.00 87.69 79 ALA A C 1
ATOM 623 O O . ALA A 1 79 ? 4.693 8.464 -1.149 1.00 87.69 79 ALA A O 1
ATOM 624 N N . SER A 1 80 ? 6.073 8.827 0.585 1.00 89.12 80 SER A N 1
ATOM 625 C CA . SER A 1 80 ? 7.239 8.139 0.014 1.00 89.12 80 SER A CA 1
ATOM 626 C C . SER A 1 80 ? 6.985 6.668 -0.325 1.00 89.12 80 SER A C 1
ATOM 628 O O . SER A 1 80 ? 7.671 6.094 -1.160 1.00 89.12 80 SER A O 1
ATOM 630 N N . ALA A 1 81 ? 5.969 6.029 0.263 1.00 89.75 81 ALA A N 1
ATOM 631 C CA . ALA A 1 81 ? 5.559 4.691 -0.160 1.00 89.75 81 ALA A CA 1
ATOM 632 C C . ALA A 1 81 ? 5.144 4.677 -1.639 1.00 89.75 81 ALA A C 1
ATOM 634 O O . ALA A 1 81 ? 5.500 3.761 -2.369 1.00 89.75 81 ALA A O 1
ATOM 635 N N . LEU A 1 82 ? 4.468 5.716 -2.126 1.00 89.12 82 LEU A N 1
ATOM 636 C CA . LEU A 1 82 ? 4.007 5.782 -3.514 1.00 89.12 82 LEU A CA 1
ATOM 637 C C . LEU A 1 82 ? 5.112 6.150 -4.511 1.00 89.12 82 LEU A C 1
ATOM 639 O O . LEU A 1 82 ? 4.902 6.042 -5.717 1.00 89.12 82 LEU A O 1
ATOM 643 N N . THR A 1 83 ? 6.299 6.530 -4.034 1.00 86.56 83 THR A N 1
ATOM 644 C CA . THR A 1 83 ? 7.490 6.644 -4.882 1.00 86.56 83 THR A CA 1
ATOM 645 C C . THR A 1 83 ? 8.237 5.320 -4.996 1.00 86.56 83 THR A C 1
ATOM 647 O O . THR A 1 83 ? 9.238 5.268 -5.693 1.00 86.56 83 THR A O 1
ATOM 650 N N . ARG A 1 84 ? 7.778 4.230 -4.366 1.00 86.88 84 ARG A N 1
ATOM 651 C CA . ARG A 1 84 ? 8.409 2.904 -4.443 1.00 86.88 84 ARG A CA 1
ATOM 652 C C . ARG A 1 84 ? 7.647 2.007 -5.404 1.00 86.88 84 ARG A C 1
ATOM 654 O O . ARG A 1 84 ? 6.466 1.734 -5.194 1.00 86.88 84 ARG A O 1
ATOM 661 N N . ILE A 1 85 ? 8.330 1.466 -6.415 1.00 86.44 85 ILE A N 1
ATOM 662 C CA . ILE A 1 85 ? 7.646 0.697 -7.470 1.00 86.44 85 ILE A CA 1
ATOM 663 C C . ILE A 1 85 ? 6.885 -0.525 -6.940 1.00 86.44 85 ILE A C 1
ATOM 665 O O . ILE A 1 85 ? 5.791 -0.825 -7.406 1.00 86.44 85 ILE A O 1
ATOM 669 N N . TRP A 1 86 ? 7.411 -1.193 -5.914 1.00 87.44 86 TRP A N 1
ATOM 670 C CA . TRP A 1 86 ? 6.751 -2.344 -5.300 1.00 87.44 86 TRP A CA 1
ATOM 671 C C . TRP A 1 86 ? 5.448 -1.961 -4.587 1.00 87.44 86 TRP A C 1
ATOM 673 O O . TRP A 1 86 ? 4.466 -2.691 -4.683 1.00 87.44 86 TRP A O 1
ATOM 683 N N . CYS A 1 87 ? 5.385 -0.784 -3.964 1.00 90.75 87 CYS A N 1
ATOM 684 C CA . CYS A 1 87 ? 4.141 -0.261 -3.403 1.00 90.75 87 CYS A CA 1
ATOM 685 C C . CYS A 1 87 ? 3.151 0.148 -4.502 1.00 90.75 87 CYS A C 1
ATOM 687 O O . CYS A 1 87 ? 1.956 -0.103 -4.371 1.00 90.75 87 CYS A O 1
ATOM 689 N N . VAL A 1 88 ? 3.628 0.710 -5.619 1.00 89.38 88 VAL A N 1
ATOM 690 C CA . VAL A 1 88 ? 2.785 0.990 -6.798 1.00 89.38 88 VAL A CA 1
ATOM 691 C C . VAL A 1 88 ? 2.201 -0.309 -7.372 1.00 89.38 88 VAL A C 1
ATOM 693 O O . VAL A 1 88 ? 1.009 -0.377 -7.672 1.00 89.38 88 VAL A O 1
ATOM 696 N N . PHE A 1 89 ? 3.003 -1.373 -7.453 1.00 88.62 89 PHE A N 1
ATOM 697 C CA . PHE A 1 89 ? 2.530 -2.705 -7.827 1.00 88.62 89 PHE A CA 1
ATOM 698 C C . PHE A 1 89 ? 1.450 -3.219 -6.867 1.00 88.62 89 PHE A C 1
ATOM 700 O O . PHE A 1 89 ? 0.408 -3.692 -7.315 1.00 88.62 89 PHE A O 1
ATOM 707 N N . GLU A 1 90 ? 1.650 -3.095 -5.554 1.00 91.69 90 GLU A N 1
ATOM 708 C CA . GLU A 1 90 ? 0.663 -3.500 -4.545 1.00 91.69 90 GLU A CA 1
ATOM 709 C C . GLU A 1 90 ? -0.662 -2.737 -4.699 1.00 91.69 90 GLU A C 1
ATOM 711 O O . GLU A 1 90 ? -1.729 -3.350 -4.613 1.00 91.69 90 GLU A O 1
ATOM 716 N N . VAL A 1 91 ? -0.623 -1.433 -5.003 1.00 91.94 91 VAL A N 1
ATOM 717 C CA . VAL A 1 91 ? -1.816 -0.627 -5.332 1.00 91.94 91 VAL A CA 1
ATOM 718 C C . VAL A 1 91 ? -2.523 -1.186 -6.565 1.00 91.94 91 VAL A C 1
ATOM 720 O O . VAL A 1 91 ? -3.731 -1.436 -6.531 1.00 91.94 91 VAL A O 1
ATOM 723 N N . TRP A 1 92 ? -1.779 -1.430 -7.645 1.00 90.38 92 TRP A N 1
ATOM 724 C CA . TRP A 1 92 ? -2.335 -1.958 -8.889 1.00 90.38 92 TRP A CA 1
ATOM 725 C C . TRP A 1 92 ? -2.969 -3.345 -8.703 1.00 90.38 92 TRP A C 1
ATOM 727 O O . TRP A 1 92 ? -4.095 -3.580 -9.153 1.00 90.38 92 TRP A O 1
ATOM 737 N N . VAL A 1 93 ? -2.301 -4.254 -7.983 1.00 91.56 93 VAL A N 1
ATOM 738 C CA . VAL A 1 93 ? -2.845 -5.581 -7.653 1.00 91.56 93 VAL A CA 1
ATOM 739 C C . VAL A 1 93 ? -4.100 -5.442 -6.794 1.00 91.56 93 VAL A C 1
ATOM 741 O O . VAL A 1 93 ? -5.092 -6.126 -7.048 1.00 91.56 93 VAL A O 1
ATOM 744 N N . SER A 1 94 ? -4.095 -4.534 -5.815 1.00 92.75 94 SER A N 1
ATOM 745 C CA . SER A 1 94 ? -5.254 -4.280 -4.951 1.00 92.75 94 SER A CA 1
ATOM 746 C C . SER A 1 94 ? -6.469 -3.826 -5.749 1.00 92.75 94 SER A C 1
ATOM 748 O O . SER A 1 94 ? -7.556 -4.379 -5.572 1.00 92.75 94 SER A O 1
ATOM 750 N N . ARG A 1 95 ? -6.279 -2.888 -6.687 1.00 91.88 95 ARG A N 1
ATOM 751 C CA . ARG A 1 95 ? -7.327 -2.439 -7.615 1.00 91.88 95 ARG A CA 1
ATOM 752 C C . ARG A 1 95 ? -7.815 -3.589 -8.496 1.00 91.88 95 ARG A C 1
ATOM 754 O O . ARG A 1 95 ? -9.019 -3.815 -8.594 1.00 91.88 95 ARG A O 1
ATOM 761 N N . SER A 1 96 ? -6.891 -4.350 -9.080 1.00 89.81 96 SER A N 1
ATOM 762 C CA . SER A 1 96 ? -7.197 -5.473 -9.979 1.00 89.81 96 SER A CA 1
ATOM 763 C C . SER A 1 96 ? -7.991 -6.588 -9.288 1.00 89.81 96 SER A C 1
ATOM 765 O O . SER A 1 96 ? -8.879 -7.190 -9.888 1.00 89.81 96 SER A O 1
ATOM 767 N N . LEU A 1 97 ? -7.705 -6.843 -8.009 1.00 91.62 97 LEU A N 1
ATOM 768 C CA . LEU A 1 97 ? -8.392 -7.841 -7.186 1.00 91.62 97 LEU A CA 1
ATOM 769 C C . LEU A 1 97 ? -9.608 -7.285 -6.429 1.00 91.62 97 LEU A C 1
ATOM 771 O O . LEU A 1 97 ? -10.247 -8.036 -5.692 1.00 91.62 97 LEU A O 1
ATOM 775 N N . ARG A 1 98 ? -9.936 -5.996 -6.603 1.00 92.75 98 ARG A N 1
ATOM 776 C CA . ARG A 1 98 ? -11.018 -5.293 -5.889 1.00 92.75 98 ARG A CA 1
ATOM 777 C C . ARG A 1 98 ? -10.906 -5.426 -4.366 1.00 92.75 98 ARG A C 1
ATOM 779 O O . ARG A 1 98 ? -11.904 -5.616 -3.673 1.00 92.75 98 ARG A O 1
ATOM 786 N N . LEU A 1 99 ? -9.681 -5.359 -3.852 1.00 93.62 99 LEU A N 1
ATOM 787 C CA . LEU A 1 99 ? -9.429 -5.311 -2.417 1.00 93.62 99 LEU A CA 1
ATOM 788 C C . LEU A 1 99 ? -9.836 -3.951 -1.858 1.00 93.62 99 LEU A C 1
ATOM 790 O O . LEU A 1 99 ? -9.614 -2.916 -2.488 1.00 93.62 99 LEU A O 1
ATOM 794 N N . THR A 1 100 ? -10.366 -3.952 -0.636 1.00 94.69 100 THR A N 1
ATOM 795 C CA . THR A 1 100 ? -10.488 -2.722 0.146 1.00 94.69 100 THR A CA 1
ATOM 796 C C . THR A 1 100 ? -9.092 -2.142 0.336 1.00 94.69 100 THR A C 1
ATOM 798 O O . THR A 1 100 ? -8.209 -2.824 0.853 1.00 94.69 100 THR A O 1
ATOM 801 N N . PHE A 1 101 ? -8.884 -0.900 -0.090 1.00 94.38 101 PHE A N 1
ATOM 802 C CA . PHE A 1 101 ? -7.599 -0.215 -0.016 1.00 94.38 101 PHE A CA 1
ATOM 803 C C . PHE A 1 101 ? -7.764 1.067 0.795 1.00 94.38 101 PHE A C 1
ATOM 805 O O . PHE A 1 101 ? -8.588 1.914 0.451 1.00 94.38 101 PHE A O 1
ATOM 812 N N . GLN A 1 102 ? -7.000 1.196 1.876 1.00 94.75 102 GLN A N 1
ATOM 813 C CA . GLN A 1 102 ? -7.053 2.341 2.779 1.00 94.75 102 GLN A CA 1
ATOM 814 C C . GLN A 1 102 ? -5.649 2.898 2.993 1.00 94.75 102 GLN A C 1
ATOM 816 O O . GLN A 1 102 ? -4.686 2.150 3.164 1.00 94.75 102 GLN A O 1
ATOM 821 N N . MET A 1 103 ? -5.542 4.222 3.002 1.00 94.69 103 MET A N 1
ATOM 822 C CA . MET A 1 103 ? -4.293 4.936 3.250 1.00 94.69 103 MET A CA 1
ATOM 823 C C . MET A 1 103 ? -4.328 5.530 4.647 1.00 94.69 103 MET A C 1
ATOM 825 O O . MET A 1 103 ? -5.325 6.128 5.045 1.00 94.69 103 MET A O 1
ATOM 829 N N . PHE A 1 104 ? -3.236 5.394 5.384 1.00 95.25 104 PHE A N 1
ATOM 830 C CA . PHE A 1 104 ? -3.110 5.927 6.729 1.00 95.25 104 PHE A CA 1
ATOM 831 C C . PHE A 1 104 ? -1.808 6.697 6.882 1.00 95.25 104 PHE A C 1
ATOM 833 O O . PHE A 1 104 ? -0.765 6.287 6.382 1.00 95.25 104 PHE A O 1
ATOM 840 N N . VAL A 1 105 ? -1.889 7.782 7.638 1.00 93.19 105 VAL A N 1
ATOM 841 C CA . VAL A 1 105 ? -0.751 8.469 8.254 1.00 93.19 105 VAL A CA 1
ATOM 842 C C . VAL A 1 105 ? -0.787 8.215 9.771 1.00 93.19 105 VAL A C 1
ATOM 844 O O . VAL A 1 105 ? -1.813 7.747 10.279 1.00 93.19 105 VAL A O 1
ATOM 847 N N . PRO A 1 106 ? 0.267 8.537 10.543 1.00 93.06 106 PRO 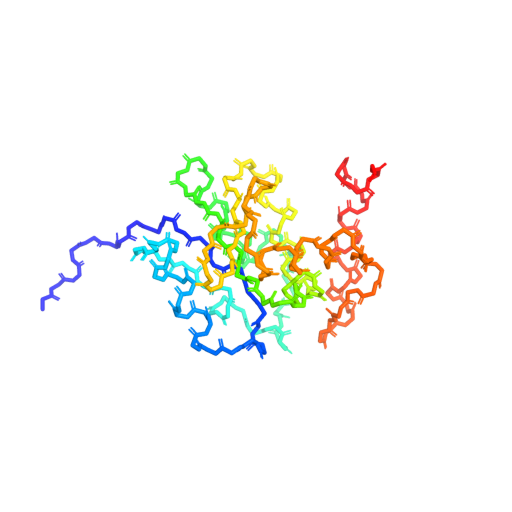A N 1
ATOM 848 C CA . PRO A 1 106 ? 0.282 8.313 11.993 1.00 93.06 106 PRO A CA 1
ATOM 849 C C . PRO A 1 106 ? -0.870 8.974 12.762 1.00 93.06 106 PRO A C 1
ATOM 851 O O . PRO A 1 106 ? -1.301 8.454 13.796 1.00 93.06 106 PRO A O 1
ATOM 854 N N . SER A 1 107 ? -1.394 10.107 12.282 1.00 91.25 107 SER A N 1
ATOM 855 C CA . SER A 1 107 ? -2.590 10.734 12.860 1.00 91.25 107 SER A CA 1
ATOM 856 C C . SER A 1 107 ? -3.900 10.016 12.504 1.00 91.25 107 SER A C 1
ATOM 858 O O . SER A 1 107 ? -4.886 10.152 13.234 1.00 91.25 107 SER A O 1
ATOM 860 N N . GLY A 1 108 ? -3.927 9.212 11.440 1.00 91.50 108 GLY A N 1
ATOM 861 C CA . GLY A 1 108 ? -4.951 8.213 11.141 1.00 91.50 108 GLY A CA 1
ATOM 862 C C . GLY A 1 108 ? -5.333 8.115 9.671 1.00 91.50 108 GLY A C 1
ATOM 863 O O . GLY A 1 108 ? -4.533 8.423 8.793 1.00 91.50 108 GLY A O 1
ATOM 864 N N . GLU A 1 109 ? -6.547 7.625 9.402 1.00 92.75 109 GLU A N 1
ATOM 865 C CA . GLU A 1 109 ? -6.967 7.347 8.026 1.00 92.75 109 GLU A CA 1
ATOM 866 C C . GLU A 1 109 ? -7.009 8.625 7.186 1.00 92.75 109 GLU A C 1
ATOM 868 O O . GLU A 1 109 ? -7.608 9.637 7.578 1.00 92.75 109 GLU A O 1
ATOM 873 N N . LEU A 1 110 ? -6.388 8.540 6.013 1.00 89.31 110 LEU A N 1
ATOM 874 C CA . LEU A 1 110 ? -6.398 9.562 4.991 1.00 89.31 110 LEU A CA 1
ATOM 875 C C . LEU A 1 110 ? -7.745 9.516 4.266 1.00 89.31 110 LEU A C 1
ATOM 877 O O . LEU A 1 110 ? -7.904 8.851 3.246 1.00 89.31 110 LEU A O 1
ATOM 881 N N . ASN A 1 111 ? -8.728 10.240 4.793 1.00 81.31 111 ASN A N 1
ATOM 882 C CA . ASN A 1 111 ? -9.993 10.463 4.103 1.00 81.31 111 ASN A CA 1
ATOM 883 C C . ASN A 1 111 ? -10.061 11.899 3.553 1.00 81.31 111 ASN A C 1
ATOM 885 O O . ASN A 1 111 ? -9.506 12.836 4.132 1.00 81.31 111 ASN A O 1
ATOM 889 N N . PHE A 1 112 ? -10.741 12.092 2.417 1.00 66.31 112 PHE A N 1
ATOM 890 C CA . PHE A 1 112 ? -10.817 13.400 1.746 1.00 66.31 112 PHE A CA 1
ATOM 891 C C . PHE A 1 112 ? -11.508 14.489 2.583 1.00 66.31 112 PHE A C 1
ATOM 893 O O . PHE A 1 112 ? -11.327 15.675 2.312 1.00 66.31 112 PHE A O 1
ATOM 900 N N . LEU A 1 113 ? -12.254 14.106 3.619 1.00 69.12 113 LEU A N 1
ATOM 901 C CA . LEU A 1 113 ? -12.965 15.024 4.506 1.00 69.12 113 LEU A CA 1
ATOM 902 C C . LEU A 1 113 ? -12.110 15.470 5.702 1.00 69.12 113 LEU A C 1
ATOM 904 O O . LEU A 1 113 ? -12.454 16.435 6.384 1.00 69.12 113 LEU A O 1
ATOM 908 N N . ARG A 1 114 ? -10.983 14.800 5.965 1.00 73.69 114 ARG A N 1
ATOM 909 C CA . ARG A 1 114 ? -10.158 15.057 7.142 1.00 73.69 114 ARG A CA 1
ATOM 910 C C . ARG A 1 114 ? -9.298 16.295 6.939 1.00 73.69 114 ARG A C 1
ATOM 912 O O . ARG A 1 114 ? -8.599 16.438 5.938 1.00 73.69 114 ARG A O 1
ATOM 919 N N . GLY A 1 115 ? -9.356 17.210 7.899 1.00 73.00 115 GLY A N 1
ATOM 920 C CA . GLY A 1 115 ? -8.723 18.525 7.826 1.00 73.00 115 GLY A CA 1
ATOM 921 C C . GLY A 1 115 ? -7.469 18.685 8.682 1.00 73.00 115 GLY A C 1
ATOM 922 O O . GLY A 1 115 ? -7.102 19.820 8.976 1.00 73.00 115 GLY A O 1
ATOM 923 N N . ASP A 1 116 ? -6.813 17.625 9.148 1.00 84.38 116 ASP A N 1
ATOM 924 C CA . ASP A 1 116 ? -5.535 17.803 9.844 1.00 84.38 116 ASP A CA 1
ATOM 925 C C . ASP A 1 116 ? -4.392 18.100 8.856 1.00 84.38 116 ASP A C 1
ATOM 927 O O . ASP A 1 116 ? -4.476 17.854 7.647 1.00 84.38 116 ASP A O 1
ATOM 931 N N . LYS A 1 117 ? -3.331 18.729 9.373 1.00 86.00 117 LYS A N 1
ATOM 932 C CA . LYS A 1 117 ? -2.205 19.220 8.565 1.00 86.00 117 LYS A CA 1
ATOM 933 C C . LYS A 1 117 ? -1.452 18.079 7.879 1.00 86.00 117 LYS A C 1
ATOM 935 O O . LYS A 1 117 ? -1.029 18.249 6.739 1.00 86.00 117 LYS A O 1
ATOM 940 N N . GLU A 1 118 ? -1.295 16.949 8.559 1.00 84.75 118 GLU A N 1
ATOM 941 C CA . GLU A 1 118 ? -0.577 15.784 8.043 1.00 84.75 118 GLU A CA 1
ATOM 942 C C . GLU A 1 118 ? -1.341 15.156 6.872 1.00 84.75 118 GLU A C 1
ATOM 944 O O . GLU A 1 118 ? -0.784 15.025 5.785 1.00 84.75 118 GLU A O 1
ATOM 949 N N . CYS A 1 119 ? -2.647 14.921 7.032 1.00 84.25 119 CYS A N 1
ATOM 950 C CA . CYS A 1 119 ? -3.519 14.422 5.969 1.00 84.25 119 CYS A CA 1
ATOM 951 C C . CYS A 1 119 ? -3.618 15.375 4.770 1.00 84.25 119 CYS A C 1
ATOM 953 O O . CYS A 1 119 ? -3.741 14.931 3.630 1.00 84.25 119 CYS A O 1
ATOM 955 N N . ARG A 1 120 ? -3.601 16.699 4.982 1.00 84.56 120 ARG A N 1
ATOM 956 C CA . ARG A 1 120 ? -3.495 17.657 3.863 1.00 84.56 120 ARG A CA 1
ATOM 957 C C . ARG A 1 120 ? -2.179 17.491 3.114 1.00 84.56 120 ARG A C 1
ATOM 959 O O . ARG A 1 120 ? -2.202 17.298 1.910 1.00 84.56 120 ARG A O 1
ATOM 966 N N . THR A 1 121 ? -1.066 17.481 3.842 1.00 86.06 121 THR A N 1
ATOM 967 C CA . THR A 1 121 ? 0.272 17.399 3.241 1.00 86.06 121 THR A CA 1
ATOM 968 C C . THR A 1 121 ? 0.429 16.107 2.438 1.00 86.06 121 THR A C 1
ATOM 970 O O . THR A 1 121 ? 0.819 16.157 1.277 1.00 86.06 121 THR A O 1
ATOM 973 N N . ALA A 1 122 ? 0.035 14.963 3.007 1.00 84.88 122 ALA A N 1
ATOM 974 C CA . ALA A 1 122 ? 0.072 13.679 2.313 1.00 84.88 122 ALA A CA 1
ATOM 975 C C . ALA A 1 122 ? -0.814 13.668 1.052 1.00 84.88 122 ALA A C 1
ATOM 977 O O . ALA A 1 122 ? -0.389 13.162 0.018 1.00 84.88 122 ALA A O 1
ATOM 978 N N . ARG A 1 123 ? -2.013 14.273 1.085 1.00 84.00 123 ARG A N 1
ATOM 979 C CA . ARG A 1 123 ? -2.874 14.399 -0.110 1.00 84.00 123 ARG A CA 1
ATOM 980 C C . ARG A 1 123 ? -2.260 15.273 -1.191 1.00 84.00 123 ARG A C 1
ATOM 982 O O . ARG A 1 123 ? -2.258 14.864 -2.346 1.00 84.00 123 ARG A O 1
ATOM 989 N N . ASP A 1 124 ? -1.739 16.438 -0.824 1.00 86.19 124 ASP A N 1
ATOM 990 C CA . ASP A 1 124 ? -1.106 17.352 -1.778 1.00 86.19 124 ASP A CA 1
ATOM 991 C C . ASP A 1 124 ? 0.074 16.654 -2.466 1.00 86.19 124 ASP A C 1
ATOM 993 O O . ASP A 1 124 ? 0.246 16.751 -3.682 1.00 86.19 124 ASP A O 1
ATOM 997 N N . ARG A 1 125 ? 0.832 15.858 -1.699 1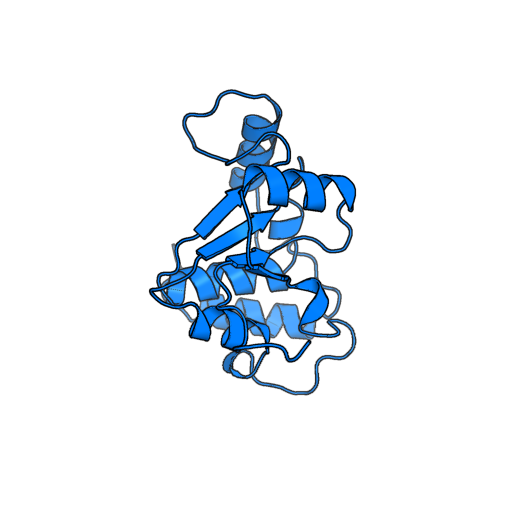.00 85.38 125 ARG A N 1
ATOM 998 C CA . ARG A 1 125 ? 1.888 15.000 -2.237 1.00 85.38 125 ARG A CA 1
ATOM 999 C C . ARG A 1 125 ? 1.349 13.964 -3.204 1.00 85.38 125 ARG A C 1
ATOM 1001 O O . ARG A 1 125 ? 1.870 13.904 -4.312 1.00 85.38 125 ARG A O 1
ATOM 1008 N N . ILE A 1 126 ? 0.297 13.233 -2.838 1.00 84.88 126 ILE A N 1
ATOM 1009 C CA . ILE A 1 126 ? -0.329 12.227 -3.707 1.00 84.88 126 ILE A CA 1
ATOM 1010 C C . ILE A 1 126 ? -0.769 12.833 -5.041 1.00 84.88 126 ILE A C 1
ATOM 1012 O O . ILE A 1 126 ? -0.472 12.273 -6.089 1.00 84.88 126 ILE A O 1
ATOM 1016 N N . VAL A 1 127 ? -1.434 13.990 -5.014 1.00 83.75 127 VAL A N 1
ATOM 1017 C CA . VAL A 1 127 ? -1.890 14.686 -6.230 1.00 83.75 127 VAL A CA 1
ATOM 1018 C C . VAL A 1 127 ? -0.711 15.122 -7.105 1.00 83.75 127 VAL A C 1
ATOM 1020 O O . VAL A 1 127 ? -0.821 15.132 -8.327 1.00 83.75 127 VAL A O 1
ATOM 1023 N N . SER A 1 128 ? 0.425 15.462 -6.494 1.00 80.94 128 SER A N 1
ATOM 1024 C CA . SER A 1 128 ? 1.643 15.858 -7.210 1.00 80.94 128 SER A CA 1
ATOM 1025 C C . SER A 1 128 ? 2.532 14.692 -7.665 1.00 80.94 128 SER A C 1
ATOM 1027 O O . SER A 1 128 ? 3.580 14.935 -8.267 1.00 80.94 128 SER A O 1
ATOM 1029 N N . LEU A 1 129 ? 2.171 13.439 -7.361 1.00 79.38 129 LEU A N 1
ATOM 1030 C CA . LEU A 1 129 ? 3.001 12.286 -7.702 1.00 79.38 129 LEU A CA 1
ATOM 1031 C C . LEU A 1 129 ? 3.076 12.084 -9.212 1.00 79.38 129 LEU A C 1
ATOM 1033 O O . LEU A 1 129 ? 2.070 12.027 -9.913 1.00 79.38 129 LEU A O 1
ATOM 1037 N N . ASN A 1 130 ? 4.299 11.881 -9.690 1.00 74.44 130 ASN A N 1
ATOM 1038 C CA . ASN A 1 130 ? 4.568 11.460 -11.052 1.00 74.44 130 ASN A CA 1
ATOM 1039 C C . ASN A 1 130 ? 5.150 10.045 -11.029 1.00 74.44 130 ASN A C 1
ATOM 1041 O O . ASN A 1 130 ? 6.273 9.843 -10.560 1.00 74.44 130 ASN A O 1
ATOM 1045 N N . LEU A 1 131 ? 4.400 9.080 -11.568 1.00 68.62 131 LEU A N 1
ATOM 1046 C CA . LEU A 1 131 ? 4.800 7.672 -11.615 1.00 68.62 131 LEU A CA 1
ATOM 1047 C C . LEU A 1 131 ? 6.090 7.438 -12.426 1.00 68.62 131 LEU A C 1
ATOM 1049 O O . LEU A 1 131 ? 6.813 6.478 -12.166 1.00 68.62 131 LEU A O 1
ATOM 1053 N N . ALA A 1 132 ? 6.451 8.345 -13.341 1.00 66.50 132 ALA A N 1
ATOM 1054 C CA . ALA A 1 132 ? 7.718 8.267 -14.071 1.00 66.50 132 ALA A CA 1
ATOM 1055 C C . ALA A 1 132 ? 8.945 8.390 -13.140 1.00 66.50 132 ALA A C 1
ATOM 1057 O O . ALA A 1 132 ? 9.990 7.774 -13.383 1.00 66.50 132 ALA A O 1
ATOM 1058 N N . ASN A 1 133 ? 8.798 9.124 -12.032 1.00 69.81 133 ASN A N 1
ATOM 1059 C CA . ASN A 1 133 ? 9.865 9.418 -11.070 1.00 69.81 133 ASN A CA 1
ATOM 1060 C C . ASN A 1 133 ? 9.936 8.414 -9.910 1.00 69.81 133 ASN A C 1
ATOM 1062 O O . ASN A 1 133 ? 10.641 8.657 -8.935 1.00 69.81 133 ASN A O 1
ATOM 1066 N N . VAL A 1 134 ? 9.215 7.295 -9.997 1.00 74.44 134 VAL A N 1
ATOM 1067 C CA . VAL A 1 134 ? 9.233 6.246 -8.972 1.00 74.44 134 VAL A CA 1
ATOM 1068 C C . VAL A 1 134 ? 10.647 5.673 -8.837 1.00 74.44 134 VAL A C 1
ATOM 1070 O O . VAL A 1 134 ? 11.291 5.311 -9.828 1.00 74.44 134 VAL A O 1
ATOM 1073 N N . GLU A 1 135 ? 11.117 5.606 -7.598 1.00 75.19 135 GLU A N 1
ATOM 1074 C CA . GLU A 1 135 ? 12.382 5.032 -7.172 1.00 75.19 135 GLU A CA 1
ATOM 1075 C C . GLU A 1 135 ? 12.314 3.502 -7.192 1.00 75.19 135 GLU A C 1
ATOM 1077 O O . GLU A 1 135 ? 11.326 2.868 -6.788 1.00 75.19 135 GLU A O 1
ATOM 1082 N N . CYS A 1 136 ? 13.414 2.893 -7.624 1.00 72.81 136 CYS A N 1
ATOM 1083 C CA . CYS A 1 136 ? 13.602 1.460 -7.549 1.00 72.81 136 CYS A CA 1
ATOM 1084 C C . CYS A 1 136 ? 15.042 1.130 -7.162 1.00 72.81 136 CYS A C 1
ATOM 1086 O O . CYS A 1 136 ? 15.979 1.803 -7.576 1.00 72.81 136 CYS A O 1
ATOM 1088 N N . SER A 1 137 ? 15.219 0.082 -6.360 1.00 70.12 137 SER A N 1
ATOM 1089 C CA . SER A 1 137 ? 16.550 -0.457 -6.066 1.00 70.12 137 SER A CA 1
ATOM 1090 C C . SER A 1 137 ? 17.089 -1.331 -7.206 1.00 70.12 137 SER A C 1
ATOM 1092 O O . SER A 1 137 ? 18.291 -1.571 -7.252 1.00 70.12 137 SER A O 1
ATOM 1094 N N . VAL A 1 138 ? 16.214 -1.802 -8.105 1.00 75.94 138 VAL A N 1
ATOM 1095 C CA . VAL A 1 138 ? 16.524 -2.693 -9.232 1.00 75.94 138 VAL A CA 1
ATOM 1096 C C . VAL A 1 138 ? 15.745 -2.223 -10.466 1.00 75.94 138 VAL A C 1
ATOM 1098 O O . VAL A 1 138 ? 14.539 -2.425 -10.571 1.00 75.94 138 VAL A O 1
ATOM 1101 N N . GLU A 1 139 ? 16.412 -1.583 -11.425 1.00 81.06 139 GLU A N 1
ATOM 1102 C CA . GLU A 1 139 ? 15.751 -0.974 -12.595 1.00 81.06 139 GLU A CA 1
ATOM 1103 C C . GLU A 1 139 ? 14.934 -1.970 -13.442 1.00 81.06 139 GLU A C 1
ATOM 1105 O O . GLU A 1 139 ? 13.952 -1.597 -14.090 1.00 81.06 139 GLU A O 1
ATOM 1110 N N . GLU A 1 140 ? 15.296 -3.252 -13.425 1.00 79.69 140 GLU A N 1
ATOM 1111 C CA . GLU A 1 140 ? 14.546 -4.326 -14.076 1.00 79.69 140 GLU A CA 1
ATOM 1112 C C . GLU A 1 140 ? 13.132 -4.484 -13.495 1.00 79.69 140 GLU A C 1
ATOM 1114 O O . GLU A 1 140 ? 12.179 -4.649 -14.262 1.00 79.69 140 GLU A O 1
ATOM 1119 N N . ASP A 1 141 ? 12.968 -4.356 -12.174 1.00 77.94 141 ASP A N 1
ATOM 1120 C CA . ASP A 1 141 ? 11.657 -4.402 -11.516 1.00 77.94 141 ASP A CA 1
ATOM 1121 C C . ASP A 1 141 ? 10.792 -3.226 -11.968 1.00 77.94 141 ASP A C 1
ATOM 1123 O O . ASP A 1 141 ? 9.600 -3.387 -12.236 1.00 77.94 141 ASP A O 1
ATOM 1127 N N . LYS A 1 142 ? 11.405 -2.041 -12.109 1.00 82.50 142 LYS A N 1
ATOM 1128 C CA . LYS A 1 142 ? 10.727 -0.835 -12.596 1.00 82.50 142 LYS A CA 1
ATOM 1129 C C . LYS A 1 142 ? 10.155 -1.043 -13.990 1.00 82.50 142 LYS A C 1
ATOM 1131 O O . LYS A 1 142 ? 8.968 -0.801 -14.200 1.00 82.50 142 LYS A O 1
ATOM 1136 N N . LYS A 1 143 ? 10.968 -1.539 -14.923 1.00 82.94 143 LYS A N 1
ATOM 1137 C CA . LYS A 1 143 ? 10.526 -1.832 -16.296 1.00 82.94 143 LYS A CA 1
ATOM 1138 C C . LYS A 1 143 ? 9.423 -2.887 -16.322 1.00 82.94 143 LYS A C 1
ATOM 1140 O O . LYS A 1 143 ? 8.435 -2.716 -17.028 1.00 82.94 143 LYS A O 1
ATOM 1145 N N . MET A 1 144 ? 9.583 -3.956 -15.541 1.00 83.06 144 MET A N 1
ATOM 1146 C CA . MET A 1 144 ? 8.622 -5.055 -15.490 1.00 83.06 144 MET A CA 1
ATOM 1147 C C . MET A 1 144 ? 7.262 -4.603 -14.944 1.00 83.06 144 MET A C 1
ATOM 1149 O O . MET A 1 144 ? 6.230 -4.908 -15.538 1.00 83.06 144 MET A O 1
ATOM 1153 N N . ILE A 1 145 ? 7.250 -3.875 -13.824 1.00 84.94 145 ILE A N 1
ATOM 1154 C CA . ILE A 1 145 ? 6.015 -3.429 -13.172 1.00 84.94 145 ILE A CA 1
ATOM 1155 C C . ILE A 1 145 ? 5.315 -2.360 -14.013 1.00 84.94 145 ILE A C 1
ATOM 1157 O O . ILE A 1 145 ? 4.112 -2.481 -14.236 1.00 84.94 145 ILE A O 1
ATOM 1161 N N . LEU A 1 146 ? 6.044 -1.351 -14.509 1.00 84.31 146 LEU A N 1
ATOM 1162 C CA . LEU A 1 146 ? 5.450 -0.308 -15.353 1.00 84.31 146 LEU A CA 1
ATOM 1163 C C . LEU A 1 146 ? 4.875 -0.892 -16.647 1.00 84.31 146 LEU A C 1
ATOM 1165 O O . LEU A 1 146 ? 3.747 -0.567 -16.991 1.00 84.31 146 LEU A O 1
ATOM 1169 N N . GLY A 1 147 ? 5.580 -1.829 -17.294 1.00 82.31 147 GLY A N 1
ATOM 1170 C CA . GLY A 1 147 ? 5.077 -2.494 -18.498 1.00 82.31 147 GLY A CA 1
ATOM 1171 C C . GLY A 1 147 ? 3.722 -3.176 -18.283 1.00 82.31 147 GLY A C 1
ATOM 1172 O O . GLY A 1 147 ? 2.810 -2.999 -19.083 1.00 82.31 147 GLY A O 1
ATOM 1173 N N . ILE A 1 148 ? 3.539 -3.886 -17.162 1.00 80.19 148 ILE A N 1
ATOM 1174 C CA . ILE A 1 148 ? 2.248 -4.523 -16.846 1.00 80.19 148 ILE A CA 1
ATOM 1175 C C . ILE A 1 148 ? 1.155 -3.491 -16.549 1.00 80.19 148 ILE A C 1
ATOM 1177 O O . ILE A 1 148 ? -0.001 -3.701 -16.922 1.00 80.19 148 ILE A O 1
ATOM 1181 N N . ILE A 1 149 ? 1.494 -2.402 -15.855 1.00 80.31 149 ILE A N 1
ATOM 1182 C CA . ILE A 1 149 ? 0.529 -1.348 -15.529 1.00 80.31 149 ILE A CA 1
ATOM 1183 C C . ILE A 1 149 ? 0.057 -0.657 -16.816 1.00 80.31 149 ILE A C 1
ATOM 1185 O O . ILE A 1 149 ? -1.153 -0.541 -17.013 1.00 80.31 149 ILE A O 1
ATOM 1189 N N . ASP A 1 150 ? 0.975 -0.294 -17.712 1.00 78.19 150 ASP A N 1
ATOM 1190 C CA . ASP A 1 150 ? 0.689 0.402 -18.976 1.00 78.19 150 ASP A CA 1
ATOM 1191 C C . ASP A 1 150 ? -0.093 -0.467 -19.982 1.00 78.19 150 ASP A C 1
ATOM 1193 O O . ASP A 1 150 ? -0.890 0.039 -20.781 1.00 78.19 150 ASP A O 1
ATOM 1197 N N . GLU A 1 151 ? 0.110 -1.787 -19.946 1.00 72.94 151 GLU A N 1
ATOM 1198 C CA . GLU A 1 151 ? -0.637 -2.763 -20.753 1.00 72.94 151 GLU A CA 1
ATOM 1199 C C . GLU A 1 151 ? -2.052 -3.040 -20.216 1.00 72.94 151 GLU A C 1
ATOM 1201 O O . GLU A 1 151 ? -2.877 -3.629 -20.918 1.00 72.94 151 GLU A O 1
ATOM 1206 N N . SER A 1 152 ? -2.352 -2.621 -18.985 1.00 65.25 152 SER A N 1
ATOM 1207 C CA . SER A 1 152 ? -3.643 -2.850 -18.333 1.00 65.25 152 SER A CA 1
ATOM 1208 C C . SER A 1 152 ? -4.556 -1.618 -18.404 1.00 65.25 152 SER A C 1
ATOM 1210 O O . SER A 1 152 ? -4.087 -0.485 -18.334 1.00 65.25 152 SER A O 1
ATOM 1212 N N . ASP A 1 153 ? -5.879 -1.824 -18.472 1.00 53.97 153 ASP A N 1
ATOM 1213 C CA . ASP A 1 153 ? -6.902 -0.756 -18.578 1.00 53.97 153 ASP A CA 1
ATOM 1214 C C . ASP A 1 153 ? -6.836 0.323 -17.470 1.00 53.97 153 ASP A C 1
ATOM 1216 O O . ASP A 1 153 ? -7.483 1.357 -17.578 1.00 53.97 153 ASP A O 1
ATOM 1220 N N . GLY A 1 154 ? -6.058 0.116 -16.399 1.00 49.25 154 GLY A N 1
ATOM 1221 C CA . GLY A 1 154 ? -5.856 1.092 -15.323 1.00 49.25 154 GLY A CA 1
ATOM 1222 C C . GLY A 1 154 ? -4.678 2.061 -15.503 1.00 49.25 154 GLY A C 1
ATOM 1223 O O . GLY A 1 154 ? -4.542 2.946 -14.664 1.00 49.25 154 GLY A O 1
ATOM 1224 N N . GLY A 1 155 ? -3.826 1.886 -16.524 1.00 42.28 155 GLY A N 1
ATOM 1225 C CA . GLY A 1 155 ? -2.661 2.744 -16.805 1.00 42.28 155 GLY A CA 1
ATOM 1226 C C . GLY A 1 155 ? -2.883 3.806 -17.892 1.00 42.28 155 GLY A C 1
ATOM 1227 O O . GLY A 1 155 ? -1.987 4.597 -18.167 1.00 42.28 155 GLY A O 1
ATOM 1228 N N . ARG A 1 156 ? -4.062 3.823 -18.531 1.00 41.09 156 ARG A N 1
ATOM 1229 C CA . ARG A 1 156 ? -4.391 4.696 -19.677 1.00 41.09 156 ARG A CA 1
ATOM 1230 C C . ARG A 1 156 ? -5.380 5.827 -19.364 1.00 41.09 156 ARG A C 1
ATOM 1232 O O . ARG A 1 156 ? -5.894 6.433 -20.303 1.00 41.09 156 ARG A O 1
ATOM 1239 N N . GLU A 1 157 ? -5.646 6.105 -18.089 1.00 35.09 157 GLU A N 1
ATOM 1240 C CA . GLU A 1 157 ? -6.522 7.207 -17.648 1.00 35.09 157 GLU A CA 1
ATOM 1241 C C . GLU A 1 157 ? -5.736 8.349 -17.002 1.00 35.09 157 GLU A C 1
ATOM 1243 O O . GLU A 1 157 ? -4.930 8.067 -16.086 1.00 35.09 157 GLU A O 1
#